Protein AF-A0A936YNA9-F1 (afdb_monomer)

Structure (mmCIF, N/CA/C/O backbone):
data_AF-A0A936YNA9-F1
#
_entry.id   AF-A0A936YNA9-F1
#
loop_
_atom_site.group_PDB
_atom_site.id
_atom_site.type_symbol
_atom_site.label_atom_id
_atom_site.label_alt_id
_atom_site.label_comp_id
_atom_site.label_asym_id
_atom_site.label_entity_id
_atom_site.label_seq_id
_atom_site.pdbx_PDB_ins_code
_atom_site.Cartn_x
_atom_site.Cartn_y
_atom_site.Cartn_z
_atom_site.occupancy
_atom_site.B_iso_or_equiv
_atom_site.auth_seq_id
_atom_site.auth_comp_id
_atom_site.auth_asym_id
_atom_site.auth_atom_id
_atom_site.pdbx_PDB_model_num
ATOM 1 N N . MET A 1 1 ? 11.371 8.697 -34.559 1.00 61.41 1 MET A N 1
ATOM 2 C CA . MET A 1 1 ? 10.202 8.398 -33.700 1.00 61.41 1 MET A CA 1
ATOM 3 C C . MET A 1 1 ? 9.952 6.896 -33.622 1.00 61.41 1 MET A C 1
ATOM 5 O O . MET A 1 1 ? 9.517 6.417 -32.587 1.00 61.41 1 MET A O 1
ATOM 9 N N . ASP A 1 2 ? 10.310 6.147 -34.662 1.00 72.50 2 ASP A N 1
ATOM 10 C CA . ASP A 1 2 ? 10.024 4.711 -34.805 1.00 72.50 2 ASP A CA 1
ATOM 11 C C . ASP A 1 2 ? 10.771 3.826 -33.795 1.00 72.50 2 ASP A C 1
ATOM 13 O O . ASP A 1 2 ? 10.227 2.841 -33.310 1.00 72.50 2 ASP A O 1
ATOM 17 N N . ALA A 1 3 ? 11.977 4.233 -33.385 1.00 78.94 3 ALA A N 1
ATOM 18 C CA . ALA A 1 3 ? 12.761 3.517 -32.378 1.00 78.94 3 ALA A CA 1
ATOM 19 C C . ALA A 1 3 ? 12.116 3.511 -30.976 1.00 78.94 3 ALA A C 1
ATOM 21 O O . ALA A 1 3 ? 12.276 2.549 -30.235 1.00 78.94 3 ALA A O 1
ATOM 22 N N . TYR A 1 4 ? 11.367 4.556 -30.601 1.00 83.44 4 TYR A N 1
ATOM 23 C CA . TYR A 1 4 ? 10.736 4.624 -29.274 1.00 83.44 4 TYR A CA 1
ATOM 24 C C . TYR A 1 4 ? 9.548 3.669 -29.152 1.00 83.44 4 TYR A C 1
ATOM 26 O O . TYR A 1 4 ? 9.337 3.084 -28.095 1.00 83.44 4 TYR A O 1
ATOM 34 N N . TRP A 1 5 ? 8.803 3.470 -30.240 1.00 85.75 5 TRP A N 1
ATOM 35 C CA . TRP A 1 5 ? 7.712 2.497 -30.276 1.00 85.75 5 TRP A CA 1
ATOM 36 C C . TRP A 1 5 ? 8.214 1.064 -30.115 1.00 85.75 5 TRP A C 1
ATOM 38 O O . TRP A 1 5 ? 7.532 0.251 -29.502 1.00 85.75 5 TRP A O 1
ATOM 48 N N . HIS A 1 6 ? 9.433 0.780 -30.577 1.00 88.19 6 HIS A N 1
ATOM 49 C CA . HIS A 1 6 ? 10.077 -0.516 -30.378 1.00 88.19 6 HIS A CA 1
ATOM 50 C C . HIS A 1 6 ? 10.356 -0.820 -28.901 1.00 88.19 6 HIS A C 1
ATOM 52 O O . HIS A 1 6 ? 10.232 -1.960 -28.473 1.00 88.19 6 HIS A O 1
ATOM 58 N N . LEU A 1 7 ? 10.671 0.198 -28.092 1.00 89.31 7 LEU A N 1
ATOM 59 C CA . LEU A 1 7 ? 10.877 0.020 -26.649 1.00 89.31 7 LEU A CA 1
ATOM 60 C C . LEU A 1 7 ? 9.584 -0.358 -25.918 1.00 89.31 7 LEU A C 1
ATOM 62 O O . LEU A 1 7 ? 9.641 -0.988 -24.870 1.00 89.31 7 LEU A O 1
ATOM 66 N N . LEU A 1 8 ? 8.428 0.027 -26.461 1.00 90.75 8 LEU A N 1
ATOM 67 C CA . LEU A 1 8 ? 7.109 -0.337 -25.940 1.00 90.75 8 LEU A CA 1
ATOM 68 C C . LEU A 1 8 ? 6.547 -1.607 -26.591 1.00 90.75 8 LEU A C 1
ATOM 70 O O . LEU A 1 8 ? 5.428 -2.007 -26.265 1.00 90.75 8 LEU A O 1
ATOM 74 N N . ALA A 1 9 ? 7.287 -2.224 -27.516 1.00 91.31 9 ALA A N 1
ATOM 75 C CA . ALA A 1 9 ? 6.898 -3.503 -28.084 1.00 91.31 9 ALA A CA 1
ATOM 76 C C . ALA A 1 9 ? 6.856 -4.583 -26.991 1.00 91.31 9 ALA A C 1
ATOM 78 O O . ALA A 1 9 ? 7.460 -4.451 -25.926 1.00 91.31 9 ALA A O 1
ATOM 79 N N . TRP A 1 10 ? 6.098 -5.638 -27.268 1.00 92.06 10 TRP A N 1
ATOM 80 C CA . TRP A 1 10 ? 5.917 -6.774 -26.371 1.00 92.06 10 TRP A CA 1
ATOM 81 C C . TRP A 1 10 ? 6.958 -7.858 -26.659 1.00 92.06 10 TRP A C 1
ATOM 83 O O . TRP A 1 10 ? 7.219 -8.160 -27.827 1.00 92.06 10 TRP A O 1
ATOM 93 N N . GLY A 1 11 ? 7.471 -8.504 -25.615 1.00 86.50 11 GLY A N 1
ATOM 94 C CA . GLY A 1 11 ? 8.460 -9.572 -25.713 1.00 86.50 11 GLY A CA 1
ATOM 95 C C . GLY A 1 11 ? 9.896 -9.051 -25.656 1.00 86.50 11 GLY A C 1
ATOM 96 O O . GLY A 1 11 ? 10.135 -7.859 -25.533 1.00 86.50 11 GLY A O 1
ATOM 97 N N . GLY A 1 12 ? 10.875 -9.953 -25.791 1.00 84.75 12 GLY A N 1
ATOM 98 C CA . GLY A 1 12 ? 12.261 -9.721 -25.345 1.00 84.75 12 GLY A CA 1
ATOM 99 C C . GLY A 1 12 ? 13.073 -8.598 -26.010 1.00 84.75 12 GLY A C 1
ATOM 100 O O . GLY A 1 12 ? 14.210 -8.379 -25.602 1.00 84.75 12 GLY A O 1
ATOM 101 N N . GLU A 1 13 ? 12.536 -7.897 -27.011 1.00 84.88 13 GLU A N 1
ATOM 102 C CA . GLU A 1 13 ? 13.176 -6.708 -27.596 1.00 84.88 13 GLU A CA 1
ATOM 103 C C . GLU A 1 13 ? 12.528 -5.373 -27.173 1.00 84.88 13 GLU A C 1
ATOM 105 O O . GLU A 1 13 ? 12.992 -4.299 -27.571 1.00 84.88 13 GLU A O 1
ATOM 110 N N . GLY A 1 14 ? 11.468 -5.424 -26.365 1.00 89.50 14 GLY A N 1
ATOM 111 C CA . GLY A 1 14 ? 10.796 -4.273 -25.773 1.00 89.50 14 GLY A CA 1
ATOM 112 C C . GLY A 1 14 ? 10.539 -4.488 -24.280 1.00 89.50 14 GLY A C 1
ATOM 113 O O . GLY A 1 14 ? 10.970 -5.479 -23.708 1.00 89.50 14 GLY A O 1
ATOM 114 N N . TRP A 1 15 ? 9.899 -3.507 -23.647 1.00 94.06 15 TRP A N 1
ATOM 115 C CA . TRP A 1 15 ? 9.601 -3.485 -22.208 1.00 94.06 15 TRP A CA 1
ATOM 116 C C . TRP A 1 15 ? 8.091 -3.447 -21.922 1.00 94.06 15 TRP A C 1
ATOM 118 O O . TRP A 1 15 ? 7.658 -3.203 -20.791 1.00 94.06 15 TRP A O 1
ATOM 128 N N . GLY A 1 16 ? 7.261 -3.548 -22.967 1.00 94.38 16 GLY A N 1
ATOM 129 C CA . GLY A 1 16 ? 5.819 -3.331 -22.867 1.00 94.38 16 GLY A CA 1
ATOM 130 C C . GLY A 1 16 ? 5.136 -4.339 -21.941 1.00 94.38 16 GLY A C 1
ATOM 131 O O . GLY A 1 16 ? 4.247 -3.971 -21.168 1.00 94.38 16 GLY A O 1
ATOM 132 N N . ASP A 1 17 ? 5.582 -5.591 -21.976 1.00 94.12 17 ASP A N 1
ATOM 133 C CA . ASP A 1 17 ? 5.116 -6.660 -21.102 1.00 94.12 17 ASP A CA 1
ATOM 134 C C . ASP A 1 17 ? 5.547 -6.475 -19.657 1.00 94.12 17 ASP A C 1
ATOM 136 O O . ASP A 1 17 ? 4.724 -6.657 -18.758 1.00 94.12 17 ASP A O 1
ATOM 140 N N . GLU A 1 18 ? 6.783 -6.058 -19.405 1.00 95.44 18 GLU A N 1
ATOM 141 C CA . GLU A 1 18 ? 7.263 -5.770 -18.056 1.00 95.44 18 GLU A CA 1
ATOM 142 C C . GLU A 1 18 ? 6.468 -4.629 -17.423 1.00 95.44 18 GLU A C 1
ATOM 144 O O . GLU A 1 18 ? 6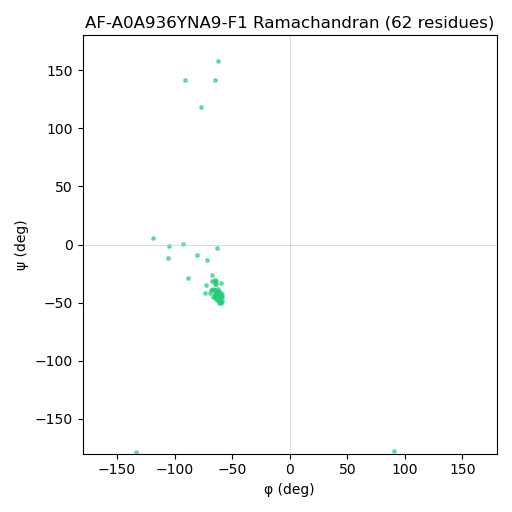.089 -4.720 -16.253 1.00 95.44 18 GLU A O 1
ATOM 149 N N . PHE A 1 19 ? 6.153 -3.575 -18.183 1.00 95.44 19 PHE A N 1
ATOM 150 C CA . PHE A 1 19 ? 5.299 -2.494 -17.689 1.00 95.44 19 PHE A CA 1
ATOM 151 C C . PHE A 1 19 ? 3.872 -2.969 -17.408 1.00 95.44 19 PHE A C 1
ATOM 153 O O . PHE A 1 19 ? 3.308 -2.614 -16.369 1.00 95.44 19 PHE A O 1
ATOM 160 N N . ALA A 1 20 ? 3.290 -3.789 -18.288 1.00 96.44 20 ALA A N 1
ATOM 161 C CA . ALA A 1 20 ? 1.963 -4.358 -18.069 1.00 96.44 20 ALA A CA 1
ATOM 162 C C . ALA A 1 20 ? 1.932 -5.240 -16.810 1.00 96.44 20 ALA A C 1
ATOM 164 O O . ALA A 1 20 ? 1.035 -5.101 -15.975 1.00 96.44 20 ALA A O 1
ATOM 165 N N . TRP A 1 21 ? 2.943 -6.089 -16.618 1.00 96.88 21 TRP A N 1
ATOM 166 C CA . TRP A 1 21 ? 3.094 -6.902 -15.415 1.00 96.88 21 TRP A CA 1
ATOM 167 C C . TRP A 1 21 ? 3.326 -6.059 -14.164 1.00 96.88 21 TRP A C 1
ATOM 169 O O . TRP A 1 21 ? 2.691 -6.308 -13.141 1.00 96.88 21 TRP A O 1
ATOM 179 N N . GLY A 1 22 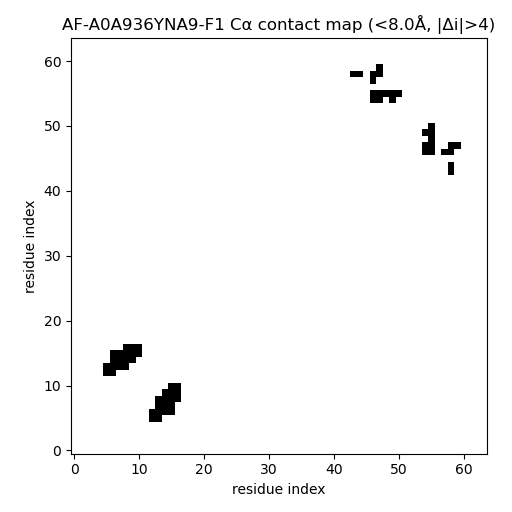? 4.170 -5.031 -14.232 1.00 97.31 22 GLY A N 1
ATOM 180 C CA . GLY A 1 22 ? 4.401 -4.104 -13.125 1.00 97.31 22 GLY A CA 1
ATOM 181 C C . GLY A 1 22 ? 3.127 -3.369 -12.701 1.00 97.31 22 GLY A C 1
ATOM 182 O O . GLY A 1 22 ? 2.841 -3.241 -11.505 1.00 97.31 22 GLY A O 1
ATOM 183 N N . LEU A 1 23 ? 2.309 -2.950 -13.670 1.00 97.75 23 LEU A N 1
ATOM 184 C CA . LEU A 1 23 ? 0.995 -2.363 -13.419 1.00 97.75 23 LEU A CA 1
ATOM 185 C C . LEU A 1 23 ? 0.060 -3.372 -12.744 1.00 97.75 23 LEU A C 1
ATOM 187 O O . LEU A 1 23 ? -0.556 -3.043 -11.728 1.00 97.75 23 LEU A O 1
ATOM 191 N N . LEU A 1 24 ? -0.020 -4.604 -13.256 1.00 98.38 24 LEU A N 1
ATOM 192 C CA . LEU A 1 24 ? -0.842 -5.661 -12.659 1.00 98.38 24 LEU A CA 1
ATOM 193 C C . LEU A 1 24 ? -0.412 -5.973 -11.223 1.00 98.38 24 LEU A C 1
ATOM 195 O O . LEU A 1 24 ? -1.265 -6.053 -10.341 1.00 98.38 24 LEU A O 1
ATOM 199 N N . MET A 1 25 ? 0.891 -6.079 -10.965 1.00 98.38 25 MET A N 1
ATOM 200 C CA . MET A 1 25 ? 1.430 -6.296 -9.622 1.00 98.38 25 MET A CA 1
ATOM 201 C C . MET A 1 25 ? 1.062 -5.155 -8.674 1.00 98.38 25 MET A C 1
ATOM 203 O O . MET A 1 25 ? 0.632 -5.402 -7.547 1.00 98.38 25 MET A O 1
ATOM 207 N N . THR A 1 26 ? 1.170 -3.907 -9.135 1.00 98.44 26 THR A N 1
ATOM 208 C CA . THR A 1 26 ? 0.779 -2.734 -8.343 1.00 98.44 26 THR A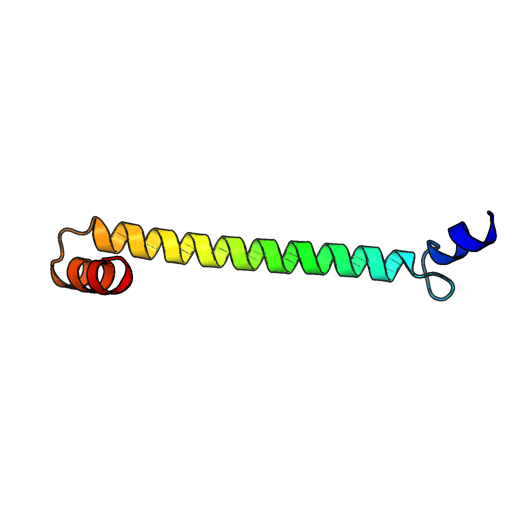 CA 1
ATOM 209 C C . THR A 1 26 ? -0.703 -2.801 -7.979 1.00 98.44 26 THR A C 1
ATOM 211 O O . THR A 1 26 ? -1.051 -2.683 -6.806 1.00 98.44 26 THR A O 1
ATOM 214 N N . LEU A 1 27 ? -1.577 -3.078 -8.954 1.00 98.56 27 LEU A N 1
ATOM 215 C CA . LEU A 1 27 ? -3.015 -3.223 -8.716 1.00 98.56 27 LEU A CA 1
ATOM 216 C C . LEU A 1 27 ? -3.330 -4.359 -7.737 1.00 98.56 27 LEU A C 1
ATOM 218 O O . LEU A 1 27 ? -4.132 -4.171 -6.823 1.00 98.56 27 LEU A O 1
ATOM 222 N N . GLN A 1 28 ? -2.693 -5.519 -7.898 1.00 98.50 28 GLN A N 1
ATOM 223 C CA . GLN A 1 28 ? -2.879 -6.662 -7.005 1.00 98.50 28 GLN A CA 1
ATOM 224 C C . GLN A 1 28 ? -2.501 -6.313 -5.563 1.00 98.50 28 GLN A C 1
ATOM 226 O O . GLN A 1 28 ? -3.300 -6.519 -4.648 1.00 98.50 28 GLN A O 1
ATOM 231 N N . VAL A 1 29 ? -1.313 -5.740 -5.355 1.00 98.44 29 VAL A N 1
ATOM 232 C CA . VAL A 1 29 ? -0.835 -5.363 -4.019 1.00 98.44 29 VAL A CA 1
ATOM 233 C C . VAL A 1 29 ? -1.724 -4.281 -3.405 1.00 98.44 29 VAL A C 1
ATOM 235 O O . VAL A 1 29 ? -2.096 -4.390 -2.235 1.00 98.44 29 VAL A O 1
ATOM 238 N N . SER A 1 30 ? -2.127 -3.270 -4.180 1.00 98.44 30 SER A N 1
ATOM 239 C CA . SER A 1 30 ? -3.041 -2.223 -3.712 1.00 98.44 30 SER A CA 1
ATOM 240 C C . SER A 1 30 ? -4.401 -2.784 -3.291 1.00 98.44 30 SER A C 1
ATOM 242 O O . SER A 1 30 ? -4.898 -2.413 -2.229 1.00 98.44 30 SER A O 1
ATOM 244 N N . LEU A 1 31 ? -4.987 -3.700 -4.068 1.00 98.62 31 LEU A N 1
ATOM 245 C CA . LEU A 1 31 ? -6.278 -4.320 -3.747 1.00 98.62 31 LEU A CA 1
ATOM 246 C C . LEU A 1 31 ? -6.211 -5.172 -2.478 1.00 98.62 31 LEU A C 1
ATOM 248 O O . LEU A 1 31 ? -7.089 -5.064 -1.622 1.00 98.62 31 LEU A O 1
ATOM 252 N N . VAL A 1 32 ? -5.164 -5.987 -2.329 1.00 98.44 32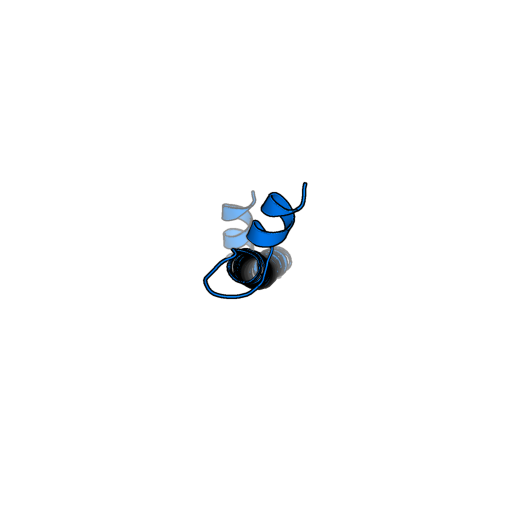 VAL A N 1
ATOM 253 C CA . VAL A 1 32 ? -4.973 -6.815 -1.130 1.00 98.44 32 VAL A CA 1
ATOM 254 C C . VAL A 1 32 ? -4.761 -5.932 0.097 1.00 98.44 32 VAL A C 1
ATOM 256 O O . VAL A 1 32 ? -5.426 -6.126 1.111 1.00 98.44 32 VAL A O 1
ATOM 259 N N . SER A 1 33 ? -3.896 -4.920 -0.002 1.00 98.31 33 SER A N 1
ATOM 260 C CA . SER A 1 33 ? -3.652 -3.966 1.085 1.00 98.31 33 SER A CA 1
ATOM 261 C C . SER A 1 33 ? -4.928 -3.224 1.495 1.00 98.31 33 SER A C 1
ATOM 263 O O . SER A 1 33 ? -5.227 -3.105 2.686 1.00 98.31 33 SER A O 1
ATOM 265 N N . TYR A 1 34 ? -5.728 -2.789 0.518 1.00 98.12 34 TYR A N 1
ATOM 266 C CA . TYR A 1 34 ? -7.016 -2.152 0.768 1.00 98.12 34 TYR A CA 1
ATOM 267 C C . TYR A 1 34 ? -7.981 -3.092 1.495 1.00 98.12 34 TYR A C 1
ATOM 269 O O . TYR A 1 34 ? -8.516 -2.724 2.539 1.00 98.12 34 TYR A O 1
ATOM 277 N N . ALA A 1 35 ? -8.163 -4.319 1.000 1.00 98.31 35 ALA A N 1
ATOM 278 C CA . ALA A 1 35 ? -9.048 -5.302 1.620 1.00 98.31 35 ALA A CA 1
ATOM 279 C C . ALA A 1 35 ? -8.638 -5.606 3.068 1.00 98.31 35 ALA A C 1
ATOM 281 O O . ALA A 1 35 ? -9.477 -5.592 3.969 1.00 98.31 35 ALA A O 1
ATOM 282 N N . VAL A 1 36 ? -7.340 -5.810 3.304 1.00 98.12 36 VAL A N 1
ATOM 283 C CA . VAL A 1 36 ? -6.781 -6.027 4.643 1.00 98.12 36 VAL A CA 1
ATOM 284 C C . VAL A 1 36 ? -7.074 -4.829 5.548 1.00 98.12 36 VAL A C 1
ATOM 286 O O . VAL A 1 36 ? -7.608 -4.994 6.644 1.00 98.12 36 VAL A O 1
ATOM 289 N N . SER A 1 37 ? -6.798 -3.615 5.073 1.00 97.12 37 SER A N 1
ATOM 290 C CA . SER A 1 37 ? -7.020 -2.383 5.836 1.00 97.12 37 SER A CA 1
ATOM 291 C C . SER A 1 37 ? -8.494 -2.173 6.184 1.00 97.12 37 SER A C 1
ATOM 293 O O . SER A 1 37 ? -8.809 -1.787 7.306 1.00 97.12 37 SER A O 1
ATOM 295 N N . VAL A 1 38 ? -9.409 -2.472 5.257 1.00 97.44 38 VAL A N 1
ATOM 296 C CA . VAL A 1 38 ? -10.859 -2.390 5.486 1.00 97.44 38 VAL A CA 1
ATOM 297 C C . VAL A 1 38 ? -11.303 -3.379 6.561 1.00 97.44 38 VAL A C 1
ATOM 299 O O . VAL A 1 38 ? -12.040 -2.993 7.467 1.00 97.44 38 VAL A O 1
ATOM 302 N N . VAL A 1 39 ? -10.830 -4.628 6.514 1.00 97.00 39 VAL A N 1
ATOM 303 C CA . VAL A 1 39 ? -11.149 -5.633 7.540 1.00 97.00 39 VAL A CA 1
ATOM 304 C C . VAL A 1 39 ? -10.699 -5.152 8.918 1.00 97.00 39 VAL A C 1
ATOM 306 O O . VAL A 1 39 ? -11.495 -5.149 9.855 1.00 97.00 39 VAL A O 1
ATOM 309 N N . PHE A 1 40 ? -9.458 -4.680 9.046 1.00 93.62 40 PHE A N 1
ATOM 310 C CA . PHE A 1 40 ? -8.961 -4.154 10.317 1.00 93.62 40 PHE A CA 1
ATOM 311 C C . PHE A 1 40 ? -9.696 -2.884 10.764 1.00 93.62 40 PHE A C 1
ATOM 313 O O . PHE A 1 40 ? -10.022 -2.755 11.945 1.00 93.62 40 PHE A O 1
ATOM 320 N N . GLY A 1 41 ? -10.030 -1.986 9.837 1.00 91.94 41 GLY A N 1
ATOM 321 C CA . GLY A 1 41 ? -10.832 -0.796 10.116 1.00 91.94 41 GLY A CA 1
ATOM 322 C C . GLY A 1 41 ? -12.215 -1.146 10.670 1.00 91.94 41 GLY A C 1
ATOM 323 O O . GLY A 1 41 ? -12.650 -0.564 11.665 1.00 91.94 41 GLY A O 1
ATOM 324 N N . PHE A 1 42 ? -12.880 -2.151 10.096 1.00 92.25 42 PHE A N 1
ATOM 325 C CA . PHE A 1 42 ? -14.160 -2.642 10.603 1.00 92.25 42 PHE A CA 1
ATOM 326 C C . PHE A 1 42 ? -14.039 -3.334 11.956 1.00 92.25 42 PHE A C 1
ATOM 328 O O . PHE A 1 42 ? -14.892 -3.108 12.810 1.00 92.25 42 PHE A O 1
ATOM 335 N N . LEU A 1 43 ? -12.987 -4.121 12.194 1.00 88.88 43 LEU A N 1
ATOM 336 C CA . LEU A 1 43 ? -12.744 -4.716 13.511 1.00 88.88 43 LEU A CA 1
ATOM 337 C C . LEU A 1 43 ? -12.542 -3.639 14.585 1.00 88.88 43 LEU A C 1
ATOM 339 O O . LEU A 1 43 ? -13.125 -3.738 15.665 1.00 88.88 43 LEU A O 1
ATOM 343 N N . GLY A 1 44 ? -11.786 -2.582 14.276 1.00 86.62 44 GLY A N 1
ATOM 344 C CA . GLY A 1 44 ? -11.618 -1.430 15.164 1.00 86.62 44 GLY A CA 1
ATOM 345 C C . GLY A 1 44 ? -12.943 -0.716 15.453 1.00 86.62 44 GLY A C 1
ATOM 346 O O . GLY A 1 44 ? -13.295 -0.504 16.615 1.00 86.62 44 GLY A O 1
ATOM 347 N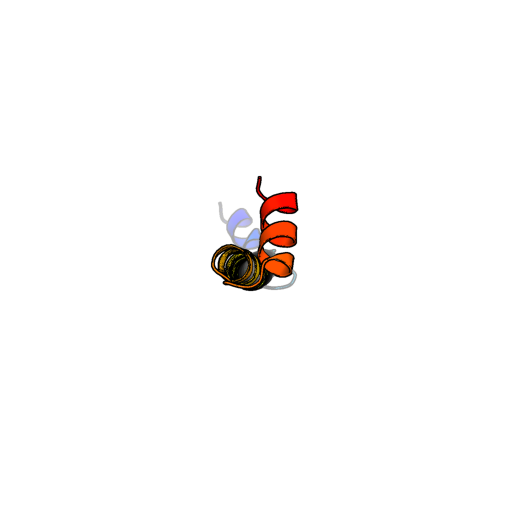 N . ALA A 1 45 ? -13.725 -0.411 14.411 1.00 87.25 45 ALA A N 1
ATOM 348 C CA . ALA A 1 45 ? -15.034 0.229 14.553 1.00 87.25 45 ALA A CA 1
ATOM 349 C C . ALA A 1 45 ? -16.026 -0.633 15.357 1.00 87.25 45 ALA A C 1
ATOM 351 O O . ALA A 1 45 ? -16.717 -0.128 16.244 1.00 87.25 45 ALA A O 1
ATOM 352 N N . ALA A 1 46 ? -16.059 -1.943 15.096 1.00 86.12 46 ALA A N 1
ATOM 353 C CA . ALA A 1 46 ? -16.882 -2.896 15.832 1.00 86.12 46 ALA A CA 1
ATOM 354 C C . ALA A 1 46 ? -16.463 -2.992 17.307 1.00 86.12 46 ALA A C 1
ATOM 356 O O . ALA A 1 46 ? -17.323 -3.044 18.186 1.00 86.12 46 ALA A O 1
ATOM 357 N N . GLY A 1 47 ? -15.157 -2.965 17.596 1.00 85.06 47 GLY A N 1
ATOM 358 C CA . GLY A 1 47 ? -14.629 -2.909 18.959 1.00 85.06 47 GLY A CA 1
ATOM 359 C C . GLY A 1 47 ? -15.092 -1.662 19.712 1.00 85.06 47 GLY A C 1
ATOM 360 O O . GLY A 1 47 ? -15.569 -1.775 20.842 1.00 85.06 47 GLY A O 1
ATOM 361 N N . LYS A 1 48 ? -15.041 -0.492 19.063 1.00 77.50 48 LYS A N 1
ATOM 362 C CA . LYS A 1 48 ? -15.464 0.790 19.650 1.00 77.50 48 LYS A CA 1
ATOM 363 C C . LYS A 1 48 ? -16.973 0.860 19.910 1.00 77.50 48 LYS A C 1
ATOM 365 O O . LYS A 1 48 ? -17.393 1.363 20.951 1.00 77.50 48 LYS A O 1
ATOM 370 N N . LEU A 1 49 ? -17.791 0.315 19.004 1.00 83.56 49 LEU A N 1
ATOM 371 C CA . LEU A 1 49 ? -19.254 0.268 19.150 1.00 83.56 49 LEU A CA 1
ATOM 372 C C . LEU A 1 49 ? -19.741 -0.876 20.064 1.00 83.56 49 LEU A C 1
ATOM 374 O O . LEU A 1 49 ? -20.916 -0.929 20.428 1.00 83.56 49 LEU A O 1
ATOM 378 N N . SER A 1 50 ? -18.859 -1.795 20.460 1.00 80.88 50 SER A N 1
ATOM 379 C CA . SER A 1 50 ? -19.215 -2.920 21.322 1.00 80.88 50 SER A CA 1
ATOM 380 C C . SER A 1 50 ? -19.653 -2.462 22.716 1.00 80.88 50 SER A C 1
ATOM 382 O O . SER A 1 50 ? -19.064 -1.574 23.335 1.00 80.88 50 SER A O 1
ATOM 384 N N . ASN A 1 51 ? -20.662 -3.137 23.272 1.00 75.25 51 ASN A N 1
ATOM 385 C CA . ASN A 1 51 ? -21.085 -2.91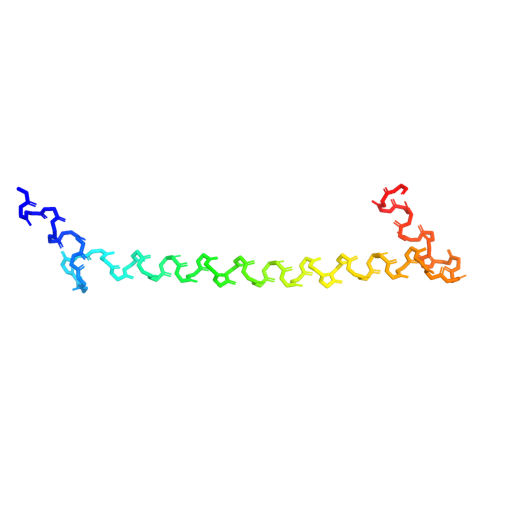9 24.656 1.00 75.25 51 ASN A CA 1
ATOM 386 C C . ASN A 1 51 ? -20.069 -3.484 25.678 1.00 75.25 51 ASN A C 1
ATOM 388 O O . ASN A 1 51 ? -20.131 -3.169 26.868 1.00 75.25 51 ASN A O 1
ATOM 392 N N . ASN A 1 52 ? -19.111 -4.307 25.226 1.00 75.94 52 ASN A N 1
ATOM 393 C CA . ASN A 1 52 ? -18.093 -4.913 26.078 1.00 75.94 52 ASN A CA 1
ATOM 394 C C . ASN A 1 52 ? -16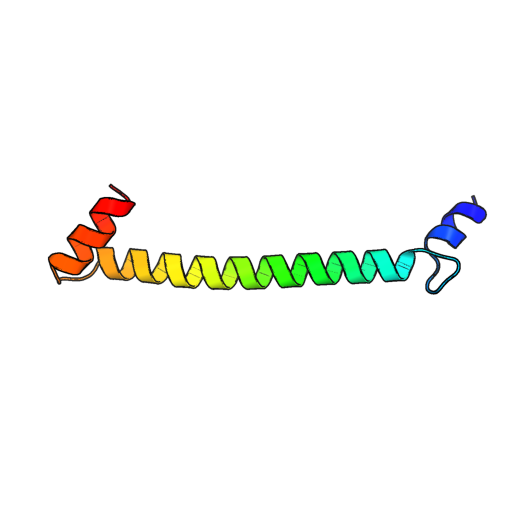.984 -3.904 26.431 1.00 75.94 52 ASN A C 1
ATOM 396 O O . ASN A 1 52 ? -16.252 -3.420 25.568 1.00 75.94 52 ASN A O 1
ATOM 400 N N . ARG A 1 53 ? -16.832 -3.623 27.732 1.00 71.44 53 ARG A N 1
ATOM 401 C CA . ARG A 1 53 ? -15.887 -2.631 28.268 1.00 71.44 53 ARG A CA 1
ATOM 402 C C . ARG A 1 53 ? -14.426 -2.932 27.914 1.00 71.44 53 ARG A C 1
ATOM 404 O O . ARG A 1 53 ? -13.688 -1.986 27.684 1.00 71.44 53 ARG A O 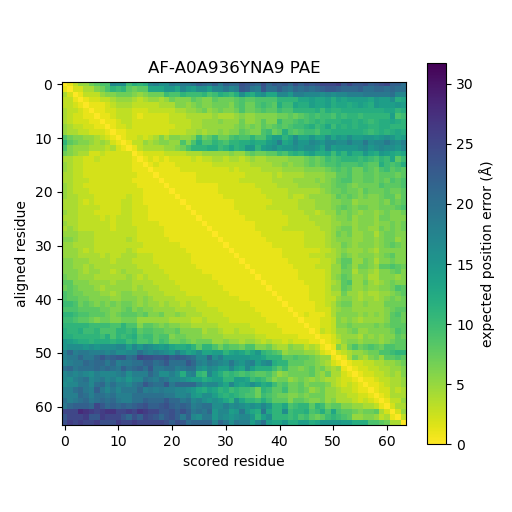1
ATOM 411 N N . TYR A 1 54 ? -14.022 -4.199 27.814 1.00 73.69 54 TYR A N 1
ATOM 412 C CA . TYR A 1 54 ? -12.636 -4.561 27.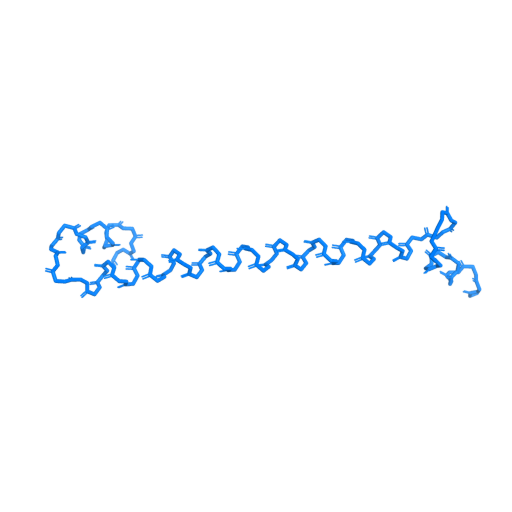489 1.00 73.69 54 TYR A CA 1
ATOM 413 C C . TYR A 1 54 ? -12.287 -4.323 26.013 1.00 73.69 54 TYR A C 1
ATOM 415 O O . TYR A 1 54 ? -11.226 -3.778 25.725 1.00 73.69 54 TYR A O 1
ATOM 423 N N . LEU A 1 55 ? -13.190 -4.667 25.083 1.00 71.50 55 LEU A N 1
ATOM 424 C CA . LEU A 1 55 ? -12.987 -4.410 23.648 1.00 71.50 55 LEU A CA 1
ATOM 425 C C . LEU A 1 55 ? -12.976 -2.909 23.345 1.00 71.50 55 LEU A C 1
ATOM 427 O O . LEU A 1 55 ? -12.162 -2.454 22.548 1.00 71.50 55 LEU A O 1
ATOM 431 N N . ARG A 1 56 ? -13.838 -2.148 24.023 1.00 70.06 56 ARG A N 1
ATOM 432 C CA . ARG A 1 56 ? -13.885 -0.690 23.910 1.00 70.06 56 ARG A CA 1
ATOM 433 C C . ARG A 1 56 ? -12.617 -0.028 24.451 1.00 70.06 56 ARG A C 1
ATOM 435 O O . ARG A 1 56 ? -12.055 0.801 23.759 1.00 70.06 56 ARG A O 1
ATOM 442 N N . ILE A 1 57 ? -12.104 -0.460 25.609 1.00 71.06 57 ILE A N 1
ATOM 443 C CA . ILE A 1 57 ? -10.828 0.047 26.152 1.00 71.06 57 ILE A CA 1
ATOM 444 C C . ILE A 1 57 ? -9.659 -0.262 25.210 1.00 71.06 57 ILE A C 1
ATOM 446 O O . ILE A 1 57 ? -8.823 0.606 24.997 1.00 71.06 57 ILE A O 1
ATOM 450 N N . LEU A 1 58 ? -9.589 -1.470 24.635 1.00 77.06 58 LEU A N 1
ATOM 451 C CA . LEU A 1 58 ? -8.534 -1.818 23.675 1.00 77.06 58 LEU A CA 1
ATOM 452 C C . LEU A 1 58 ? -8.622 -0.989 22.386 1.00 77.06 58 LEU A C 1
ATOM 454 O O . LEU A 1 58 ? -7.589 -0.573 21.866 1.00 77.06 58 LEU A O 1
ATOM 458 N N . ALA A 1 59 ? -9.834 -0.730 21.889 1.00 71.88 59 ALA A N 1
ATOM 459 C CA . ALA A 1 59 ? -10.049 0.138 20.735 1.00 71.88 59 ALA A CA 1
ATOM 460 C C . ALA A 1 59 ? -9.690 1.604 21.047 1.00 71.88 59 ALA A C 1
ATOM 462 O O . ALA A 1 59 ? -8.957 2.224 20.279 1.00 71.88 59 ALA A O 1
ATOM 463 N N . ASP A 1 60 ? -10.126 2.127 22.196 1.00 69.38 60 ASP A N 1
ATOM 464 C CA . ASP A 1 60 ? -9.844 3.496 22.642 1.00 69.38 60 ASP A CA 1
ATOM 465 C C . ASP A 1 60 ? -8.343 3.713 22.915 1.00 69.38 60 ASP A C 1
ATOM 467 O O . ASP A 1 60 ? -7.816 4.776 22.610 1.00 69.38 60 ASP A O 1
ATOM 471 N N . LEU A 1 61 ? -7.604 2.705 23.404 1.00 71.44 61 LEU A N 1
ATOM 472 C CA . LEU A 1 61 ? -6.154 2.824 23.627 1.00 71.44 61 LEU A CA 1
ATOM 473 C C . LEU A 1 61 ? -5.363 3.044 22.326 1.00 71.44 61 LEU A C 1
ATOM 475 O O . LEU A 1 61 ? -4.311 3.680 22.350 1.00 71.44 61 LEU A O 1
ATOM 479 N N . TYR A 1 62 ? -5.847 2.489 21.209 1.00 61.53 62 TYR A N 1
ATOM 480 C CA . TYR A 1 62 ? -5.208 2.613 19.897 1.00 61.53 62 TYR A CA 1
ATOM 481 C C . TYR A 1 62 ? -5.682 3.853 19.124 1.00 61.53 62 TYR A C 1
ATOM 483 O O . TYR A 1 62 ? -4.918 4.392 18.327 1.00 61.53 62 TYR A O 1
ATOM 491 N N . THR A 1 63 ? -6.914 4.329 19.351 1.00 67.31 63 THR A N 1
ATOM 492 C CA . THR A 1 63 ? -7.478 5.464 18.593 1.00 67.31 63 THR A CA 1
ATOM 493 C C . THR A 1 63 ? -7.565 6.788 19.353 1.00 67.31 63 THR A C 1
ATOM 495 O O . THR A 1 63 ? -7.806 7.805 18.707 1.00 67.31 63 THR A O 1
ATOM 498 N N . THR A 1 64 ? -7.360 6.797 20.678 1.00 59.19 64 THR A N 1
ATOM 499 C CA . THR A 1 64 ? -7.870 7.835 21.606 1.00 59.19 64 THR A CA 1
ATOM 500 C C . THR A 1 64 ? -9.403 7.954 21.594 1.00 59.19 64 THR A C 1
ATOM 502 O O . THR A 1 64 ? -10.073 7.562 20.597 1.00 59.19 64 THR A O 1
#

Solvent-accessible surface area (backbone atoms only — not comparable to full-atom values): 3526 Å² total; per-residue (Å²): 119,71,71,62,57,43,46,54,30,72,52,98,81,27,46,33,49,59,51,52,50,52,51,51,51,50,52,51,53,51,52,51,53,48,53,53,50,50,54,54,51,50,51,44,53,50,24,52,71,40,88,49,68,68,48,23,50,58,31,36,72,75,67,105

Sequence (64 aa):
MDAYWHLLAWGGEGWGDEFAWGLLMTLQVSLVSYAVSVVFGFLGAAGKLSNNRYLRILADLYTT

Organism: NCBI:txid2801340

pLDDT: mean 86.75, std 11.26, range [59.19, 98.62]

Radius of gyration: 22.66 Å; Cα contacts (8 Å, |Δi|>4): 32; chains: 1; bounding box: 34×18×63 Å

InterPro domains:
  IPR035906 MetI-like superfamily [G3DSA:1.10.3720.10] (14-64)
  IPR035906 MetI-like superfamily [SSF161098] (17-63)

Secondary structure (DSSP, 8-state):
-HHHHHHTSSSTTSSHHHHHHHHHHHHHHHHHHHHHHHHHHHHHHHHHH-S-HHHHHHHHHHH-

Foldseek 3Di:
DVVVVQQCDDPDRHCVVVVVVVVVVVVVVVVVVVVVVVVVVVQLVCLCPDPDPVSNVVSVVVVD

Mean predicted aligned error: 7.25 Å